Protein AF-E1YMV6-F1 (afdb_monomer_lite)

Organism: NCBI:txid201089

pLDDT: mean 88.66, std 9.2, range [47.66, 98.25]

Sequence (103 aa):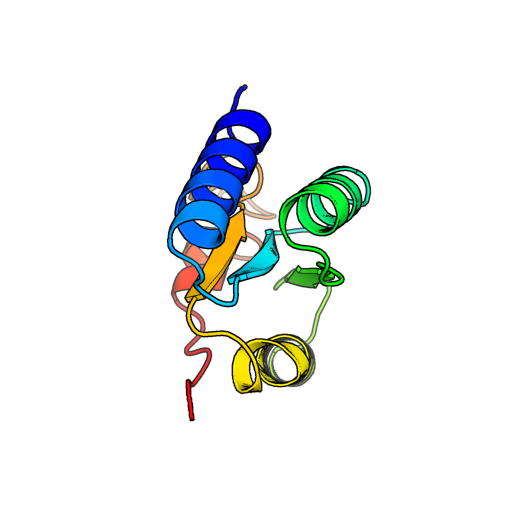
MGKTTRTLGLMAALKKMRLDVCGFKSGPDYIDPSLHKIVTGKPSINLDTWMMPKDYLERSFQSRVSEADISVIEGVMGIHDGRQPDSHQGSTAELSACRLSFK

Structure (mmCIF, N/CA/C/O backbone):
data_AF-E1YMV6-F1
#
_entry.id   AF-E1YMV6-F1
#
loop_
_atom_site.group_PDB
_atom_site.id
_atom_site.type_symbol
_atom_site.label_atom_id
_atom_site.label_alt_id
_atom_site.label_comp_id
_atom_site.label_asym_id
_atom_site.label_entity_id
_atom_site.label_seq_id
_atom_site.pdbx_PDB_ins_code
_atom_site.Cartn_x
_atom_site.Cartn_y
_atom_site.Cartn_z
_atom_site.occupancy
_atom_site.B_iso_or_equiv
_atom_site.auth_seq_id
_atom_site.auth_comp_id
_atom_site.auth_asym_id
_atom_site.auth_atom_id
_atom_site.pdbx_PDB_model_num
ATOM 1 N N . MET A 1 1 ? 6.026 14.299 -7.554 1.00 54.69 1 MET A N 1
ATOM 2 C CA . MET A 1 1 ? 6.176 14.614 -6.116 1.00 54.69 1 MET A CA 1
ATOM 3 C C . MET A 1 1 ? 4.790 14.811 -5.507 1.00 54.69 1 MET A C 1
ATOM 5 O O . MET A 1 1 ? 3.962 15.419 -6.170 1.00 54.69 1 MET A O 1
ATOM 9 N N . GLY A 1 2 ? 4.500 14.245 -4.327 1.00 85.38 2 GLY A N 1
ATOM 10 C CA . GLY A 1 2 ? 3.214 14.429 -3.621 1.00 85.38 2 GLY A CA 1
ATOM 11 C C . GLY A 1 2 ? 2.212 13.263 -3.657 1.00 85.38 2 GLY A C 1
ATOM 12 O O . GLY A 1 2 ? 1.091 13.438 -3.188 1.00 85.38 2 GLY A O 1
ATOM 13 N N . LYS A 1 3 ? 2.588 12.086 -4.185 1.00 91.19 3 LYS A N 1
ATOM 14 C CA . LYS A 1 3 ? 1.734 10.881 -4.138 1.00 91.19 3 LYS A CA 1
ATOM 15 C C . LYS A 1 3 ? 1.501 10.451 -2.694 1.00 91.19 3 LYS A C 1
ATOM 17 O O . LYS A 1 3 ? 0.366 10.533 -2.249 1.00 91.19 3 LYS A O 1
ATOM 22 N N . THR A 1 4 ? 2.579 10.199 -1.952 1.00 92.75 4 THR A N 1
ATOM 23 C CA . THR A 1 4 ? 2.550 9.851 -0.528 1.00 92.75 4 THR A CA 1
ATOM 24 C C . THR A 1 4 ? 1.660 10.785 0.285 1.00 92.75 4 THR A C 1
ATOM 26 O O . THR A 1 4 ? 0.743 10.343 0.963 1.00 92.75 4 THR A O 1
ATOM 29 N N . THR A 1 5 ? 1.832 12.104 0.162 1.00 94.81 5 THR A N 1
ATOM 30 C CA . THR A 1 5 ? 0.995 13.071 0.893 1.00 94.81 5 THR A CA 1
ATOM 31 C C . THR A 1 5 ? -0.492 12.939 0.552 1.00 94.81 5 THR A C 1
ATOM 33 O O . THR A 1 5 ? -1.333 12.987 1.449 1.00 94.81 5 THR A O 1
ATOM 36 N N . ARG A 1 6 ? -0.834 12.747 -0.730 1.00 95.25 6 ARG A N 1
ATOM 37 C CA . ARG A 1 6 ? -2.224 12.544 -1.167 1.00 95.25 6 ARG A CA 1
ATOM 38 C C . ARG A 1 6 ? -2.775 11.198 -0.698 1.00 95.25 6 ARG A C 1
ATOM 40 O O . ARG A 1 6 ? -3.901 11.168 -0.211 1.00 95.25 6 ARG A O 1
ATOM 47 N N . THR A 1 7 ? -1.992 10.123 -0.786 1.00 96.44 7 THR A N 1
ATOM 48 C CA . THR A 1 7 ? -2.353 8.790 -0.287 1.00 96.44 7 THR A CA 1
ATOM 49 C C . THR A 1 7 ? -2.663 8.840 1.203 1.00 96.44 7 THR A C 1
ATOM 51 O O . THR A 1 7 ? -3.739 8.424 1.626 1.00 96.44 7 THR A O 1
ATOM 54 N N . LEU A 1 8 ? -1.754 9.406 2.001 1.00 97.25 8 LEU A N 1
ATOM 55 C CA . LEU A 1 8 ? -1.914 9.523 3.448 1.00 97.25 8 LEU A CA 1
ATOM 56 C C . LEU A 1 8 ? -3.123 10.391 3.806 1.00 97.25 8 LEU A C 1
ATOM 58 O O . LEU A 1 8 ? -3.889 10.026 4.693 1.00 97.25 8 LEU A O 1
ATOM 62 N N . GLY A 1 9 ? -3.334 11.505 3.098 1.00 97.56 9 GLY A N 1
ATOM 63 C CA . GLY A 1 9 ? -4.511 12.356 3.282 1.00 97.56 9 GLY A CA 1
ATOM 64 C C . GLY A 1 9 ? -5.824 11.622 2.997 1.00 97.56 9 GLY A C 1
ATOM 65 O O . GLY A 1 9 ? -6.767 11.726 3.783 1.00 97.56 9 GLY A O 1
ATOM 66 N N . LEU A 1 10 ? -5.868 10.831 1.921 1.00 97.88 10 LEU A N 1
ATOM 67 C CA . LEU A 1 10 ? -7.022 10.001 1.576 1.00 97.88 10 LEU A CA 1
ATOM 68 C C . LEU A 1 10 ? -7.270 8.920 2.635 1.00 97.88 10 LEU A C 1
ATOM 70 O O . LEU A 1 10 ? -8.377 8.828 3.159 1.00 97.88 10 LEU A O 1
ATOM 74 N N . MET A 1 11 ? -6.244 8.148 3.004 1.00 98.06 11 MET A N 1
ATOM 75 C CA . MET A 1 11 ? -6.349 7.126 4.051 1.00 98.06 11 MET A CA 1
ATOM 76 C C . MET A 1 11 ? -6.821 7.732 5.378 1.00 98.06 11 MET A C 1
ATOM 78 O O . MET A 1 11 ? -7.711 7.183 6.022 1.00 98.06 11 MET A O 1
ATOM 82 N N . ALA A 1 12 ? -6.288 8.895 5.765 1.00 98.00 12 ALA A N 1
ATOM 83 C CA . ALA A 1 12 ? -6.699 9.596 6.978 1.00 98.00 12 ALA A CA 1
ATOM 84 C C . ALA A 1 12 ? -8.169 10.041 6.919 1.00 98.00 12 ALA A C 1
ATOM 86 O O . ALA A 1 12 ? -8.886 9.924 7.914 1.00 98.00 12 ALA A O 1
ATOM 87 N N . ALA A 1 13 ? -8.638 10.532 5.768 1.00 98.25 13 ALA A N 1
ATOM 88 C CA . ALA A 1 13 ? -10.038 10.904 5.576 1.00 98.25 13 ALA A CA 1
ATOM 89 C C . ALA A 1 13 ? -10.972 9.688 5.691 1.00 98.25 13 ALA A C 1
ATOM 91 O O . ALA A 1 13 ? -11.974 9.757 6.399 1.00 98.25 13 ALA A O 1
ATOM 92 N N . LEU A 1 14 ? -10.608 8.556 5.083 1.00 98.06 14 LEU A N 1
ATOM 93 C CA . LEU A 1 14 ? -11.371 7.308 5.176 1.00 98.06 14 LEU A CA 1
ATOM 94 C C . LEU A 1 14 ? -11.402 6.759 6.614 1.00 98.06 14 LEU A C 1
ATOM 96 O O . LEU A 1 14 ? -12.463 6.390 7.115 1.00 98.06 14 LEU A O 1
ATOM 100 N N . LYS A 1 15 ? -10.275 6.811 7.337 1.00 97.25 15 LYS A N 1
ATOM 101 C CA . LYS A 1 15 ? -10.228 6.461 8.769 1.00 97.25 15 LYS A CA 1
ATOM 102 C C . LYS A 1 15 ? -11.118 7.374 9.617 1.00 97.25 15 LYS A C 1
ATOM 104 O O . LYS A 1 15 ? -11.773 6.891 10.537 1.00 97.25 15 LYS A O 1
ATOM 109 N N . LYS A 1 16 ? -11.198 8.677 9.308 1.00 97.62 16 LYS A N 1
ATOM 110 C CA . LYS A 1 16 ? -12.129 9.609 9.979 1.00 97.62 16 LYS A CA 1
ATOM 111 C C . LYS A 1 16 ? -13.598 9.251 9.739 1.00 97.62 16 LYS A C 1
ATOM 113 O O . LYS A 1 16 ? -14.421 9.506 10.613 1.00 97.62 16 LYS A O 1
ATOM 118 N N . MET A 1 17 ? -13.913 8.617 8.610 1.00 97.88 17 MET A N 1
ATOM 119 C CA . MET A 1 17 ? -15.239 8.056 8.320 1.00 97.88 17 MET A CA 1
ATOM 120 C C . MET A 1 17 ? -15.498 6.715 9.028 1.00 97.88 17 MET A C 1
ATOM 122 O O . MET A 1 17 ? -16.540 6.111 8.808 1.00 97.88 17 MET A O 1
ATOM 126 N N . ARG A 1 18 ? -14.585 6.270 9.907 1.00 96.81 18 ARG A N 1
ATOM 127 C CA . ARG A 1 18 ? -14.645 5.000 10.651 1.00 96.81 18 ARG A CA 1
ATOM 128 C C . ARG A 1 18 ? -14.608 3.749 9.770 1.00 96.81 18 ARG A C 1
ATOM 130 O O . ARG A 1 18 ? -15.028 2.692 10.223 1.00 96.81 18 ARG A O 1
ATOM 137 N N . LEU A 1 19 ? -14.071 3.868 8.560 1.00 97.19 19 LEU A N 1
ATOM 138 C CA . LEU A 1 19 ? -13.809 2.721 7.699 1.00 97.19 19 LEU A CA 1
ATOM 139 C C . LEU A 1 19 ? -12.506 2.041 8.114 1.00 97.19 19 LEU A C 1
ATOM 141 O O . LEU A 1 19 ? -11.540 2.696 8.533 1.00 97.19 19 LEU A O 1
ATOM 145 N N . ASP A 1 20 ? -12.470 0.726 7.969 1.00 95.25 20 ASP A N 1
ATOM 146 C CA . ASP A 1 20 ? -11.254 -0.047 8.075 1.00 95.25 20 ASP A CA 1
ATOM 147 C C . ASP A 1 20 ? -10.461 0.039 6.763 1.00 95.25 20 ASP A C 1
ATOM 149 O O . ASP A 1 20 ? -10.926 -0.352 5.694 1.00 95.25 20 ASP A O 1
ATOM 153 N N . VAL A 1 21 ? -9.261 0.614 6.838 1.00 96.06 21 VAL A N 1
ATOM 154 C CA . VAL A 1 21 ? -8.454 0.965 5.668 1.00 96.06 21 VAL A CA 1
ATOM 155 C C . VAL A 1 21 ? -7.153 0.183 5.707 1.00 96.06 21 VAL A C 1
ATOM 157 O O . VAL A 1 21 ? -6.383 0.304 6.662 1.00 96.06 21 VAL A O 1
ATOM 160 N N . CYS A 1 22 ? -6.872 -0.563 4.642 1.00 94.81 22 CYS A N 1
ATOM 161 C CA . CYS A 1 22 ? -5.581 -1.204 4.430 1.00 94.81 22 CYS A CA 1
ATOM 162 C C . CYS A 1 22 ? -4.787 -0.478 3.339 1.00 94.81 22 CYS A C 1
ATOM 164 O O . CYS A 1 22 ? -5.316 -0.153 2.276 1.00 94.81 22 CYS A O 1
ATOM 166 N N . GLY A 1 23 ? -3.510 -0.212 3.613 1.00 94.81 23 GLY A N 1
ATOM 167 C CA . GLY A 1 23 ? -2.595 0.399 2.657 1.00 94.81 23 GLY A CA 1
ATOM 168 C C . GLY A 1 23 ? -1.671 -0.614 1.998 1.00 94.81 23 GLY A C 1
ATOM 169 O O . GLY A 1 23 ? -1.221 -1.568 2.631 1.00 94.81 23 GLY A O 1
ATOM 170 N N . PHE A 1 24 ? -1.343 -0.351 0.739 1.00 95.19 24 PHE A N 1
ATOM 171 C CA . PHE A 1 24 ? -0.324 -1.061 -0.020 1.00 95.19 24 PHE A CA 1
ATOM 172 C C . PHE A 1 24 ? 0.521 -0.064 -0.796 1.00 95.19 24 PHE A C 1
ATOM 174 O O . PHE A 1 24 ? 0.063 1.030 -1.135 1.00 95.19 24 PHE A O 1
ATOM 181 N N . LYS A 1 25 ? 1.746 -0.460 -1.116 1.00 94.94 25 LYS A N 1
ATOM 182 C CA . LYS A 1 25 ? 2.636 0.310 -1.976 1.00 94.94 25 LYS A CA 1
ATOM 183 C C . LYS A 1 25 ? 3.014 -0.529 -3.189 1.00 94.94 25 LYS A C 1
ATOM 185 O O . LYS A 1 25 ? 3.393 -1.682 -3.048 1.00 94.94 25 LYS A O 1
ATOM 190 N N . SER A 1 26 ? 2.878 0.030 -4.380 1.00 92.81 26 SER A N 1
ATOM 191 C CA . SER A 1 26 ? 3.397 -0.580 -5.597 1.00 92.81 26 SER A CA 1
ATOM 192 C C . SER A 1 26 ? 4.921 -0.501 -5.584 1.00 92.81 26 SER A C 1
ATOM 194 O O . SER A 1 26 ? 5.473 0.552 -5.263 1.00 92.81 26 SER A O 1
ATOM 196 N N . GLY A 1 27 ? 5.590 -1.577 -5.985 1.00 88.56 27 GLY A N 1
ATOM 197 C CA . GLY A 1 27 ? 7.050 -1.622 -6.081 1.00 88.56 27 GLY A CA 1
ATOM 198 C C . GLY A 1 27 ? 7.772 -1.731 -4.728 1.00 88.56 27 GLY A C 1
ATOM 199 O O . GLY A 1 27 ? 7.130 -1.823 -3.677 1.00 88.56 27 GLY A O 1
ATOM 200 N N . PRO A 1 28 ? 9.113 -1.723 -4.722 1.00 83.50 28 PRO A N 1
ATOM 201 C CA . PRO A 1 28 ? 9.900 -1.994 -3.531 1.00 83.50 28 PRO A CA 1
ATOM 202 C C . PRO A 1 28 ? 10.237 -0.691 -2.789 1.00 83.50 28 PRO A C 1
ATOM 204 O O . PRO A 1 28 ? 11.230 -0.033 -3.091 1.00 83.50 28 PRO A O 1
ATOM 207 N N . ASP A 1 29 ? 9.421 -0.323 -1.799 1.00 85.50 29 ASP A N 1
ATOM 208 C CA . ASP A 1 29 ? 9.643 0.833 -0.913 1.00 85.50 29 ASP A CA 1
ATOM 209 C C . ASP A 1 29 ? 9.468 0.433 0.566 1.00 85.50 29 ASP A C 1
ATOM 211 O O . ASP A 1 29 ? 8.707 -0.474 0.890 1.00 85.50 29 ASP A O 1
ATOM 215 N N . TYR A 1 30 ? 10.163 1.090 1.492 1.00 78.94 30 TYR A N 1
ATOM 216 C CA . TYR A 1 30 ? 10.050 0.813 2.933 1.00 78.94 30 TYR A CA 1
ATOM 217 C C . TYR A 1 30 ? 9.547 2.013 3.749 1.00 78.94 30 TYR A C 1
ATOM 219 O O . TYR A 1 30 ? 9.058 1.847 4.872 1.00 78.94 30 TYR A O 1
ATOM 227 N N . ILE A 1 31 ? 9.629 3.220 3.189 1.00 89.31 31 ILE A N 1
ATOM 228 C CA . ILE A 1 31 ? 9.207 4.462 3.834 1.00 89.31 31 ILE A CA 1
ATOM 229 C C . ILE A 1 31 ? 7.688 4.585 3.735 1.00 89.31 31 ILE A C 1
ATOM 231 O O . ILE A 1 31 ? 7.022 4.742 4.761 1.00 89.31 31 ILE A O 1
ATOM 235 N N . ASP A 1 32 ? 7.130 4.437 2.532 1.00 92.19 32 ASP A N 1
ATOM 236 C CA . ASP A 1 32 ? 5.690 4.602 2.310 1.00 92.19 32 ASP A CA 1
ATOM 237 C C . ASP A 1 32 ? 4.854 3.608 3.143 1.00 92.19 32 ASP A C 1
ATOM 239 O O . ASP A 1 32 ? 3.947 4.054 3.856 1.00 92.19 32 ASP A O 1
ATOM 243 N N . PRO A 1 33 ? 5.174 2.293 3.197 1.00 93.44 33 PRO A N 1
ATOM 244 C CA . PRO A 1 33 ? 4.440 1.364 4.056 1.00 93.44 33 PRO A CA 1
ATOM 245 C C . PRO A 1 33 ? 4.469 1.729 5.546 1.00 93.44 33 PRO A C 1
ATOM 247 O O . PRO A 1 33 ? 3.486 1.519 6.266 1.00 93.44 33 PRO A O 1
ATOM 250 N N . SER A 1 34 ? 5.576 2.305 6.019 1.00 94.62 34 SER A N 1
ATOM 251 C CA . SER A 1 34 ? 5.701 2.761 7.405 1.00 94.62 34 SER A CA 1
ATOM 252 C C . SER A 1 34 ? 4.768 3.943 7.683 1.00 94.62 34 SER A C 1
ATOM 254 O O . SER A 1 34 ? 4.088 3.967 8.711 1.00 94.62 34 SER A O 1
ATOM 256 N N . LEU A 1 35 ? 4.656 4.884 6.742 1.00 96.31 35 LEU A N 1
ATOM 257 C CA . LEU A 1 35 ? 3.738 6.022 6.842 1.00 96.31 35 LEU A CA 1
ATOM 258 C C . LEU A 1 35 ? 2.268 5.592 6.737 1.00 96.31 35 LEU A C 1
ATOM 260 O O . LEU A 1 35 ? 1.436 6.053 7.522 1.00 96.31 35 LEU A O 1
ATOM 264 N N . HIS A 1 36 ? 1.944 4.657 5.839 1.00 96.81 36 HIS A N 1
ATOM 265 C CA . HIS A 1 36 ? 0.605 4.065 5.760 1.00 96.81 36 HIS A CA 1
ATOM 266 C C . HIS A 1 36 ? 0.197 3.448 7.099 1.00 96.81 36 HIS A C 1
ATOM 268 O O . HIS A 1 36 ? -0.927 3.660 7.557 1.00 96.81 36 HIS A O 1
ATOM 274 N N . LYS A 1 37 ? 1.111 2.719 7.757 1.00 95.56 37 LYS A N 1
ATOM 275 C CA . LYS A 1 37 ? 0.856 2.113 9.070 1.00 95.56 37 LYS A CA 1
ATOM 276 C C . LYS A 1 37 ? 0.574 3.159 10.141 1.00 95.56 37 LYS A C 1
ATOM 278 O O . LYS A 1 37 ? -0.337 2.959 10.939 1.00 95.56 37 LYS A O 1
ATOM 283 N N . ILE A 1 38 ? 1.308 4.271 10.143 1.00 96.38 38 ILE A N 1
ATOM 284 C CA . ILE A 1 38 ? 1.076 5.377 11.083 1.00 96.38 38 ILE A CA 1
ATOM 285 C C . ILE A 1 38 ? -0.344 5.945 10.922 1.00 96.38 38 ILE A C 1
ATOM 287 O O . ILE A 1 38 ? -1.004 6.217 11.920 1.00 96.38 38 ILE A O 1
ATOM 291 N N . VAL A 1 39 ? -0.837 6.087 9.687 1.00 96.75 39 VAL A N 1
ATOM 292 C CA . VAL A 1 39 ? -2.171 6.657 9.417 1.00 96.75 39 VAL A CA 1
ATOM 293 C C . VAL A 1 39 ? -3.306 5.653 9.631 1.00 96.75 39 VAL A C 1
ATOM 295 O O . VAL A 1 39 ? -4.352 5.999 10.176 1.00 96.75 39 VAL A O 1
ATOM 298 N N . THR A 1 40 ? -3.131 4.411 9.183 1.00 95.38 40 THR A N 1
ATOM 299 C CA . THR A 1 40 ? -4.204 3.401 9.170 1.00 95.38 40 THR A CA 1
ATOM 300 C C . THR A 1 40 ? -4.273 2.573 10.452 1.00 95.38 40 THR A C 1
ATOM 302 O O . THR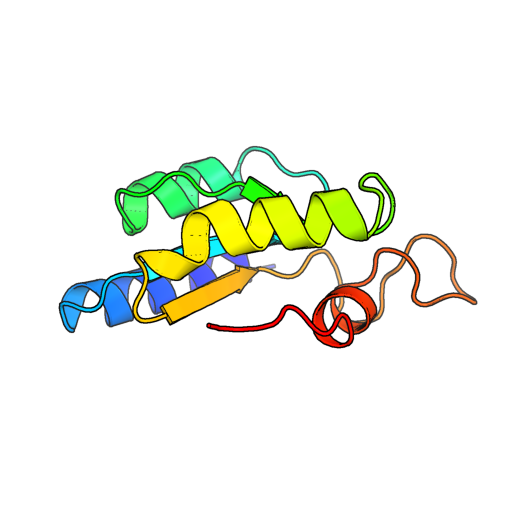 A 1 40 ? -5.335 2.031 10.774 1.00 95.38 40 THR A O 1
ATOM 305 N N . GLY A 1 41 ? -3.157 2.473 11.183 1.00 93.88 41 GLY A N 1
ATOM 306 C CA . GLY A 1 41 ? -2.959 1.550 12.302 1.00 93.88 41 GLY A CA 1
ATOM 307 C C . GLY A 1 41 ? -2.677 0.104 11.875 1.00 93.88 41 GLY A C 1
ATOM 308 O O . GLY A 1 41 ? -2.396 -0.733 12.730 1.00 93.88 41 GLY A O 1
ATOM 309 N N . LYS A 1 42 ? -2.715 -0.205 10.570 1.00 92.25 42 LYS A N 1
ATOM 310 C CA . LYS A 1 42 ? -2.510 -1.554 10.025 1.00 92.25 42 LYS A CA 1
ATOM 311 C C . LYS A 1 42 ? -1.185 -1.647 9.270 1.00 92.25 42 LYS A C 1
ATOM 313 O O . LYS A 1 42 ? -0.765 -0.671 8.652 1.00 92.25 42 LYS A O 1
ATOM 318 N N . PRO A 1 43 ? -0.490 -2.797 9.284 1.00 92.06 43 PRO A N 1
ATOM 319 C CA . PRO A 1 43 ? 0.727 -2.925 8.499 1.00 92.06 43 PRO A CA 1
ATOM 320 C C . PRO A 1 43 ? 0.404 -2.838 7.000 1.00 92.06 43 PRO A C 1
ATOM 322 O O . PRO A 1 43 ? -0.459 -3.565 6.505 1.00 92.06 43 PRO A O 1
ATOM 325 N N . SER A 1 44 ? 1.126 -1.970 6.295 1.00 93.62 44 SER A N 1
ATOM 326 C CA . SER A 1 44 ? 1.151 -1.902 4.834 1.00 93.62 44 SER A CA 1
ATOM 327 C C . SER A 1 44 ? 2.310 -2.740 4.309 1.00 93.62 44 SER A C 1
ATOM 329 O O . SER A 1 44 ? 3.345 -2.846 4.967 1.00 93.62 44 SER A O 1
ATOM 331 N N . ILE A 1 45 ? 2.152 -3.317 3.120 1.00 92.44 45 ILE A N 1
ATOM 332 C CA . ILE A 1 45 ? 3.214 -4.062 2.430 1.00 92.44 45 ILE A CA 1
ATOM 333 C C . ILE A 1 45 ? 3.345 -3.613 0.982 1.00 92.44 45 ILE A C 1
ATOM 335 O O . ILE A 1 45 ? 2.467 -2.933 0.444 1.00 92.44 45 ILE A O 1
ATOM 339 N N . ASN A 1 46 ? 4.438 -4.042 0.365 1.00 94.00 46 ASN A N 1
ATOM 340 C CA . ASN A 1 46 ? 4.661 -3.851 -1.052 1.00 94.00 46 ASN A CA 1
ATOM 341 C C . ASN A 1 46 ? 3.897 -4.888 -1.875 1.00 94.00 46 ASN A C 1
ATOM 343 O O . ASN A 1 46 ? 3.798 -6.052 -1.486 1.00 94.00 46 ASN A O 1
ATOM 347 N N . LEU A 1 47 ? 3.399 -4.452 -3.024 1.00 92.94 47 LEU A N 1
ATOM 348 C CA . LEU A 1 47 ? 2.907 -5.280 -4.111 1.00 92.94 47 LEU A CA 1
ATOM 349 C C . LEU A 1 47 ? 3.777 -4.964 -5.321 1.00 92.94 47 LEU A C 1
ATOM 351 O O . LEU A 1 47 ? 3.731 -3.865 -5.870 1.00 92.94 47 LEU A O 1
ATOM 355 N N . ASP A 1 48 ? 4.607 -5.919 -5.705 1.00 89.94 48 ASP A N 1
ATOM 356 C CA . ASP A 1 48 ? 5.593 -5.725 -6.756 1.00 89.94 48 ASP A CA 1
ATOM 357 C C . ASP A 1 48 ? 5.470 -6.876 -7.750 1.00 89.94 48 ASP A C 1
ATOM 359 O O . ASP A 1 48 ? 5.852 -8.004 -7.448 1.00 89.94 48 ASP A O 1
ATOM 363 N N . THR A 1 49 ? 4.903 -6.607 -8.924 1.00 86.88 49 THR A N 1
ATOM 364 C CA . THR A 1 49 ? 4.702 -7.620 -9.973 1.00 86.88 49 THR A CA 1
ATOM 365 C C . THR A 1 49 ? 6.013 -8.090 -10.604 1.00 86.88 49 THR A C 1
ATOM 367 O O . THR A 1 49 ? 6.033 -9.114 -11.286 1.00 86.88 49 THR A O 1
ATOM 370 N N . TRP A 1 50 ? 7.118 -7.377 -10.373 1.00 84.12 50 TRP A N 1
ATOM 371 C CA . TRP A 1 50 ? 8.439 -7.777 -10.826 1.00 84.12 50 TRP A CA 1
ATOM 372 C C . TRP A 1 50 ? 9.123 -8.721 -9.824 1.00 84.12 50 TRP A C 1
ATOM 374 O O . TRP A 1 50 ? 9.672 -9.749 -10.223 1.00 84.12 50 TRP A O 1
ATOM 384 N N . MET A 1 51 ? 9.090 -8.396 -8.532 1.00 86.25 51 MET A N 1
ATOM 385 C CA . MET A 1 51 ? 9.760 -9.175 -7.486 1.00 86.25 51 MET A CA 1
ATOM 386 C C . MET A 1 51 ? 8.901 -10.315 -6.929 1.00 86.25 51 MET A C 1
ATOM 388 O O . MET A 1 51 ? 9.439 -11.248 -6.332 1.00 86.25 51 MET A O 1
ATOM 392 N N . MET A 1 52 ? 7.577 -10.254 -7.090 1.00 89.12 52 MET A N 1
ATOM 393 C CA . MET A 1 52 ? 6.649 -11.242 -6.545 1.00 89.12 52 MET A CA 1
ATOM 394 C C . MET A 1 52 ? 6.030 -12.097 -7.654 1.00 89.12 52 MET A C 1
ATOM 396 O O . MET A 1 52 ? 5.404 -11.560 -8.568 1.00 89.12 52 MET A O 1
ATOM 400 N N . PRO A 1 53 ? 6.097 -13.438 -7.547 1.00 91.19 53 PRO A N 1
ATOM 401 C CA . PRO A 1 53 ? 5.265 -14.312 -8.363 1.00 91.19 53 PRO A CA 1
ATOM 402 C C . PRO A 1 53 ? 3.782 -13.986 -8.164 1.00 91.19 53 PRO A C 1
ATOM 404 O O . PRO A 1 53 ? 3.359 -13.698 -7.041 1.00 91.19 53 PRO A O 1
ATOM 407 N N . LYS A 1 54 ? 2.983 -14.096 -9.230 1.00 88.94 54 LYS A N 1
ATOM 408 C CA . LYS A 1 54 ? 1.555 -13.736 -9.231 1.00 88.94 54 LYS A CA 1
ATOM 409 C C . LYS A 1 54 ? 0.779 -14.334 -8.052 1.00 88.94 54 LYS A C 1
ATOM 411 O O . LYS A 1 54 ? 0.133 -13.596 -7.316 1.00 88.94 54 LYS A O 1
ATOM 416 N N . ASP A 1 55 ? 0.922 -15.634 -7.801 1.00 90.31 55 ASP A N 1
ATOM 417 C CA . ASP A 1 55 ? 0.224 -16.297 -6.693 1.00 90.31 55 ASP A CA 1
ATOM 418 C C . ASP A 1 55 ? 0.629 -15.740 -5.321 1.00 90.31 55 ASP A C 1
ATOM 420 O O . ASP A 1 55 ? -0.174 -15.690 -4.390 1.00 90.31 55 ASP A O 1
ATOM 424 N N . TYR A 1 56 ? 1.895 -15.339 -5.163 1.00 91.81 56 TYR A N 1
ATOM 425 C CA . TYR A 1 56 ? 2.371 -14.735 -3.923 1.00 91.81 56 TYR A CA 1
ATOM 426 C C . TYR A 1 56 ? 1.832 -13.314 -3.756 1.00 91.81 56 TYR A C 1
ATOM 428 O O . TYR A 1 56 ? 1.433 -12.949 -2.651 1.00 91.81 56 TYR A O 1
ATOM 436 N N . LEU A 1 57 ? 1.773 -12.539 -4.839 1.00 92.25 57 LEU A N 1
ATOM 437 C CA . LEU A 1 57 ? 1.183 -11.204 -4.858 1.00 92.25 57 LEU A CA 1
ATOM 438 C C . LEU A 1 57 ? -0.308 -11.258 -4.496 1.00 92.25 57 LEU A C 1
ATOM 440 O O . LEU A 1 57 ? -0.751 -10.533 -3.604 1.00 92.25 57 LEU A O 1
ATOM 444 N N . GLU A 1 58 ? -1.063 -12.177 -5.103 1.00 90.56 58 GLU A N 1
ATOM 445 C CA . GLU A 1 58 ? -2.482 -12.389 -4.805 1.00 90.56 58 GLU A CA 1
ATOM 446 C C . GLU A 1 58 ? -2.699 -12.809 -3.349 1.00 90.56 58 GLU A C 1
ATOM 448 O O . GLU A 1 58 ? -3.510 -12.198 -2.653 1.00 90.56 58 GLU A O 1
ATOM 453 N N . ARG A 1 59 ? -1.941 -13.792 -2.842 1.00 90.38 59 ARG A N 1
ATOM 454 C CA . ARG A 1 59 ? -2.014 -14.198 -1.426 1.00 90.38 59 ARG A CA 1
ATOM 455 C C . ARG A 1 59 ? -1.652 -13.059 -0.475 1.00 90.38 59 ARG A C 1
ATOM 457 O O . ARG A 1 59 ? -2.324 -12.879 0.539 1.00 90.38 59 ARG A O 1
ATOM 464 N N . SER A 1 60 ? -0.616 -12.288 -0.802 1.00 90.50 60 SER A N 1
ATOM 465 C CA . SER A 1 60 ? -0.170 -11.146 0.004 1.00 90.50 60 SER A CA 1
ATOM 466 C C . SER A 1 60 ? -1.260 -10.085 0.098 1.00 90.50 60 SER A C 1
ATOM 468 O O . SER A 1 60 ? -1.542 -9.592 1.190 1.00 90.50 60 SER A O 1
ATOM 470 N N . PHE A 1 61 ? -1.932 -9.800 -1.016 1.00 91.75 61 PHE A N 1
ATOM 471 C CA . PHE A 1 61 ? -3.095 -8.925 -1.042 1.00 91.75 61 PHE A CA 1
ATOM 472 C C . PHE A 1 61 ? -4.264 -9.502 -0.224 1.00 91.75 61 PHE A C 1
ATOM 474 O O . PHE A 1 61 ? -4.726 -8.858 0.720 1.00 91.75 61 PHE A O 1
ATOM 481 N N . GLN A 1 62 ? -4.673 -10.750 -0.494 1.00 90.81 62 GLN A N 1
ATOM 482 C CA . GLN A 1 62 ? -5.779 -11.423 0.211 1.00 90.81 62 GLN A CA 1
ATOM 483 C C . GLN A 1 62 ? -5.616 -11.430 1.727 1.00 90.81 62 GLN A C 1
ATOM 485 O O . GLN A 1 62 ? -6.582 -11.212 2.458 1.00 90.81 62 GLN A O 1
ATOM 490 N N . SER A 1 63 ? -4.387 -11.654 2.199 1.00 88.38 63 SER A N 1
ATOM 491 C CA . SER A 1 63 ? -4.081 -11.763 3.626 1.00 88.38 63 SER A CA 1
ATOM 492 C C . SER A 1 63 ? -4.413 -10.504 4.433 1.00 88.38 63 SER A C 1
ATOM 494 O O . SER A 1 63 ? -4.426 -10.560 5.658 1.00 88.38 63 SER A O 1
ATOM 496 N N . ARG A 1 64 ? -4.676 -9.372 3.765 1.00 85.94 64 ARG A N 1
ATOM 497 C CA . ARG A 1 64 ? -4.926 -8.080 4.412 1.00 85.94 64 ARG A CA 1
ATOM 498 C C . ARG A 1 64 ? -6.275 -7.464 4.072 1.00 85.94 64 ARG A C 1
ATOM 500 O O . ARG A 1 64 ? -6.807 -6.722 4.890 1.00 85.94 64 ARG A O 1
ATOM 507 N N . VAL A 1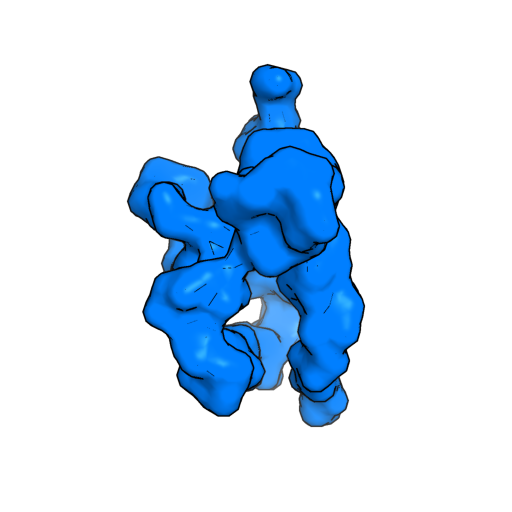 65 ? -6.828 -7.759 2.896 1.00 89.44 65 VAL A N 1
ATOM 508 C CA . VAL A 1 65 ? -8.097 -7.148 2.466 1.00 89.44 65 VAL A CA 1
ATOM 509 C C . VAL A 1 65 ? -9.322 -7.747 3.147 1.00 89.44 65 VAL A C 1
ATOM 511 O O . VAL A 1 65 ? -10.327 -7.062 3.255 1.00 89.44 65 VAL A O 1
ATOM 514 N N . SER A 1 66 ? -9.242 -8.984 3.651 1.00 82.00 66 SER A N 1
ATOM 515 C CA . SER A 1 66 ? -10.389 -9.656 4.291 1.00 82.00 66 SER A CA 1
ATOM 516 C C . SER A 1 66 ? -10.939 -8.945 5.536 1.00 82.00 66 SER A C 1
ATOM 518 O O . SER A 1 66 ? -12.087 -9.163 5.904 1.00 82.00 66 SER A O 1
ATOM 520 N N . GLU A 1 67 ? -10.139 -8.079 6.158 1.00 80.56 67 GLU A N 1
ATOM 521 C CA . GLU A 1 67 ? -10.514 -7.299 7.341 1.00 80.56 67 GLU A CA 1
ATOM 522 C C . GLU A 1 67 ? -10.641 -5.797 7.036 1.00 80.56 67 GLU A C 1
ATOM 524 O O . GLU A 1 67 ? -10.623 -4.990 7.960 1.00 80.56 67 GLU A O 1
ATOM 529 N N . ALA A 1 68 ? -10.650 -5.381 5.768 1.00 90.56 68 ALA A N 1
ATOM 530 C CA . ALA A 1 68 ? -10.670 -3.971 5.388 1.00 90.56 68 ALA A CA 1
ATOM 531 C C . ALA A 1 68 ? -11.928 -3.639 4.581 1.00 90.56 68 ALA A C 1
ATOM 533 O O . ALA A 1 68 ? -12.243 -4.325 3.613 1.00 90.56 68 ALA A O 1
ATOM 534 N N . ASP A 1 69 ? -12.586 -2.533 4.922 1.00 94.31 69 ASP A N 1
ATOM 535 C CA . ASP A 1 69 ? -13.663 -1.968 4.107 1.00 94.31 69 ASP A CA 1
ATOM 536 C C . ASP A 1 69 ? -13.104 -1.390 2.800 1.00 94.31 69 ASP A C 1
ATOM 538 O O . ASP A 1 69 ? -13.742 -1.452 1.749 1.00 94.31 69 ASP A O 1
ATOM 542 N N . ILE A 1 70 ? -11.901 -0.799 2.860 1.00 94.44 70 ILE A N 1
ATOM 543 C CA . ILE A 1 70 ? -11.234 -0.181 1.711 1.00 94.44 70 ILE A CA 1
ATOM 544 C C . ILE A 1 70 ? -9.746 -0.527 1.686 1.00 94.44 70 ILE A C 1
ATOM 546 O O . ILE A 1 70 ? -9.029 -0.413 2.680 1.00 94.44 70 ILE A O 1
ATOM 550 N N . SER A 1 71 ? -9.259 -0.864 0.494 1.00 94.06 71 SER A N 1
ATOM 551 C CA . SER A 1 71 ? -7.832 -1.007 0.202 1.00 94.06 71 SER A CA 1
ATOM 552 C C . SER A 1 71 ? -7.342 0.139 -0.676 1.00 94.06 71 SER A C 1
ATOM 554 O O . SER A 1 71 ? -7.929 0.420 -1.719 1.00 94.06 71 SER A O 1
ATOM 556 N N . VAL A 1 72 ? -6.253 0.792 -0.275 1.00 95.12 72 VAL A N 1
ATOM 557 C CA . VAL A 1 72 ? -5.620 1.875 -1.038 1.00 95.12 72 VAL A CA 1
ATOM 558 C C . VAL A 1 72 ? -4.220 1.435 -1.448 1.00 95.12 72 VAL A C 1
ATOM 560 O O . VAL A 1 72 ? -3.377 1.162 -0.595 1.00 95.12 72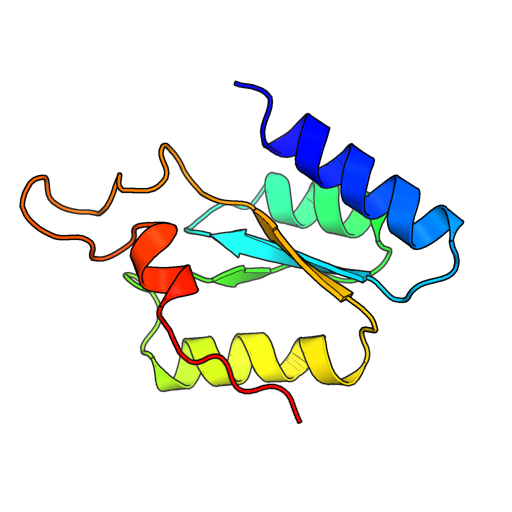 VAL A O 1
ATOM 563 N N . ILE A 1 73 ? -3.971 1.386 -2.757 1.00 94.69 73 ILE A N 1
ATOM 564 C CA . ILE A 1 73 ? -2.666 1.047 -3.329 1.00 94.69 73 ILE A CA 1
ATOM 565 C C . ILE A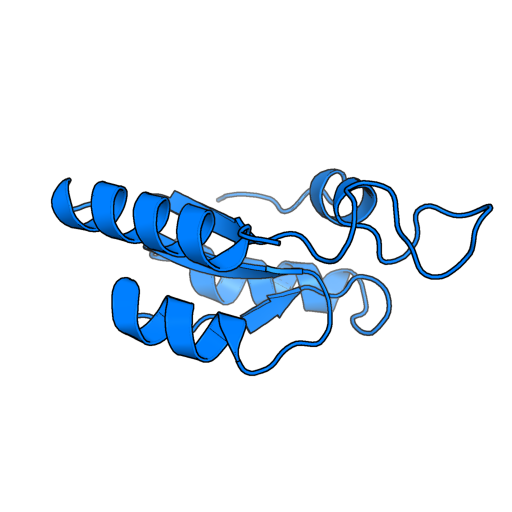 1 73 ? -2.007 2.334 -3.824 1.00 94.69 73 ILE A C 1
ATOM 567 O O . ILE A 1 73 ? -2.494 2.978 -4.753 1.00 94.69 73 ILE A O 1
ATOM 571 N N . GLU A 1 74 ? -0.887 2.711 -3.217 1.00 94.69 74 GLU A N 1
ATOM 572 C CA . GLU A 1 74 ? -0.069 3.807 -3.715 1.00 94.69 74 GLU A CA 1
ATOM 573 C C . GLU A 1 74 ? 0.794 3.349 -4.894 1.00 94.69 74 GLU A C 1
ATOM 575 O O . GLU A 1 74 ? 1.606 2.440 -4.757 1.00 94.69 74 GLU A O 1
ATOM 580 N N . GLY A 1 75 ? 0.681 4.021 -6.039 1.00 91.44 75 GLY A N 1
ATOM 581 C CA . GLY A 1 75 ? 1.536 3.759 -7.198 1.00 91.44 75 GLY A CA 1
ATOM 582 C C . GLY A 1 75 ? 3.008 4.155 -7.005 1.00 91.44 75 GLY A C 1
ATOM 583 O O . GLY A 1 75 ? 3.363 5.014 -6.188 1.00 91.44 75 GLY A O 1
ATOM 584 N N . VAL A 1 76 ? 3.876 3.571 -7.827 1.00 87.75 76 VAL A N 1
ATOM 585 C CA . VAL A 1 76 ? 5.304 3.916 -7.947 1.00 87.75 76 VAL A CA 1
ATOM 586 C C . VAL A 1 76 ? 5.543 4.682 -9.246 1.00 87.75 76 VAL A C 1
ATOM 588 O O . VAL A 1 76 ? 4.857 4.431 -10.229 1.00 87.75 76 VAL A O 1
ATOM 591 N N . MET A 1 77 ? 6.471 5.651 -9.232 1.00 86.25 77 MET A N 1
ATOM 592 C CA . MET A 1 77 ? 6.811 6.488 -10.401 1.00 86.25 77 MET A CA 1
ATOM 593 C C . MET A 1 77 ? 5.562 7.053 -11.125 1.00 86.25 77 MET A C 1
ATOM 595 O O . MET A 1 77 ? 4.674 7.587 -10.442 1.00 86.25 77 MET A O 1
ATOM 599 N N . GLY A 1 78 ? 5.529 7.059 -12.458 1.00 84.94 78 GLY A N 1
ATOM 600 C CA . GLY A 1 78 ? 4.350 7.279 -13.294 1.00 84.94 78 GLY A CA 1
ATOM 601 C C . GLY A 1 78 ? 3.532 5.999 -13.498 1.00 84.94 78 GLY A C 1
ATOM 602 O O . GLY A 1 78 ? 3.985 4.890 -13.238 1.00 84.94 78 GLY A O 1
ATOM 603 N N . ILE A 1 79 ? 2.289 6.146 -13.964 1.00 85.88 79 ILE A N 1
ATOM 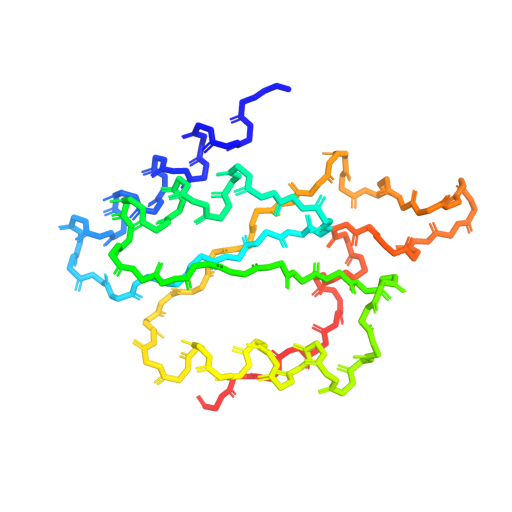604 C CA . ILE A 1 79 ? 1.329 5.030 -14.034 1.00 85.88 79 ILE A CA 1
ATOM 605 C C . ILE A 1 79 ? 1.792 3.878 -14.947 1.00 85.88 79 ILE A C 1
ATOM 607 O O . ILE A 1 79 ? 1.559 2.717 -14.615 1.00 85.88 79 ILE A O 1
ATOM 611 N N . HIS A 1 80 ? 2.479 4.195 -16.048 1.00 86.25 80 HIS A N 1
ATOM 612 C CA . HIS A 1 80 ? 3.010 3.230 -17.019 1.00 86.25 80 HIS A CA 1
ATOM 613 C C . HIS A 1 80 ? 4.509 2.969 -16.862 1.00 86.25 80 HIS A C 1
ATOM 615 O O . HIS A 1 80 ? 5.059 2.188 -17.636 1.00 86.25 80 HIS A O 1
ATOM 621 N N . ASP A 1 81 ? 5.162 3.592 -15.880 1.00 83.12 81 ASP A N 1
ATOM 622 C CA . ASP A 1 81 ? 6.602 3.454 -15.682 1.00 83.12 81 ASP A CA 1
ATOM 623 C C . ASP A 1 81 ? 6.881 2.067 -15.092 1.00 83.12 81 ASP A C 1
ATOM 625 O O . ASP A 1 81 ? 6.771 1.844 -13.885 1.00 83.12 81 ASP A O 1
ATOM 629 N N . GLY A 1 82 ? 7.154 1.116 -15.983 1.00 81.06 82 GLY A N 1
ATOM 630 C CA . GLY A 1 82 ? 7.538 -0.251 -15.661 1.00 81.06 82 GLY A CA 1
ATOM 631 C C . GLY A 1 82 ? 9.051 -0.447 -15.677 1.00 81.06 82 GLY A C 1
ATOM 632 O O . GLY A 1 82 ? 9.843 0.493 -15.753 1.00 81.06 82 GLY A O 1
ATOM 633 N N . ARG A 1 83 ? 9.467 -1.710 -15.626 1.00 81.44 83 ARG A N 1
ATOM 634 C CA . ARG A 1 83 ? 10.871 -2.123 -15.643 1.00 81.44 83 ARG A CA 1
ATOM 635 C C . ARG A 1 83 ? 11.572 -1.788 -16.962 1.00 81.44 83 ARG A C 1
ATOM 637 O O . ARG A 1 83 ? 12.772 -1.516 -16.951 1.00 81.44 83 ARG A O 1
ATOM 644 N N . GLN A 1 84 ? 10.861 -1.884 -18.084 1.00 80.44 84 GLN A N 1
ATOM 645 C CA . GLN A 1 84 ? 11.404 -1.654 -19.422 1.00 80.44 84 GLN A CA 1
ATOM 646 C C . GLN A 1 84 ? 10.531 -0.653 -20.190 1.00 80.44 84 GLN A C 1
ATOM 648 O O . GLN A 1 84 ? 9.325 -0.620 -19.960 1.00 80.44 84 GLN A O 1
ATOM 653 N N . PRO A 1 85 ? 11.101 0.151 -21.107 1.00 74.56 85 PRO A N 1
ATOM 654 C CA . PRO A 1 85 ? 10.339 1.153 -21.860 1.00 74.56 85 PRO A CA 1
ATOM 655 C C . PRO A 1 85 ? 9.236 0.576 -22.761 1.00 74.56 85 PRO A C 1
ATOM 657 O O . PRO A 1 85 ? 8.284 1.275 -23.090 1.00 74.56 85 PRO A O 1
ATOM 660 N N . ASP A 1 86 ? 9.377 -0.681 -23.179 1.00 81.50 86 ASP A N 1
ATOM 661 C CA . ASP A 1 86 ? 8.502 -1.401 -24.110 1.00 81.50 86 ASP A CA 1
ATOM 662 C C . ASP A 1 86 ? 7.578 -2.419 -23.419 1.00 81.50 86 ASP A C 1
ATOM 664 O O . ASP A 1 86 ? 6.843 -3.148 -24.085 1.00 81.50 86 ASP A O 1
ATOM 668 N N . SER A 1 87 ? 7.579 -2.461 -22.083 1.00 79.31 87 SER A N 1
ATOM 669 C CA . SER A 1 87 ? 6.770 -3.388 -21.294 1.00 79.31 87 SER A CA 1
ATOM 670 C C . SER A 1 87 ? 6.100 -2.686 -20.119 1.00 79.31 87 SER A C 1
ATOM 672 O O . SER A 1 87 ? 6.684 -1.845 -19.442 1.00 79.31 87 SER A O 1
ATOM 674 N N . HIS A 1 88 ? 4.868 -3.087 -19.814 1.00 81.06 88 HIS A N 1
ATOM 675 C CA . HIS A 1 88 ? 4.158 -2.614 -18.625 1.00 81.06 88 HIS A CA 1
ATOM 676 C C . HIS A 1 88 ? 4.546 -3.370 -17.349 1.00 81.06 88 HIS A C 1
ATOM 678 O O . HIS A 1 88 ? 4.024 -3.049 -16.280 1.00 81.06 88 HIS A O 1
ATOM 684 N N . GLN A 1 89 ? 5.458 -4.343 -17.433 1.00 83.00 89 GLN A N 1
ATOM 685 C CA . GLN A 1 89 ? 5.861 -5.139 -16.281 1.00 83.00 89 GLN A CA 1
ATOM 686 C C . GLN A 1 89 ? 6.429 -4.263 -15.157 1.00 83.00 89 GLN A C 1
ATOM 688 O O . GLN A 1 89 ? 7.326 -3.457 -15.390 1.00 83.00 89 GLN A O 1
ATOM 693 N N . GLY A 1 90 ? 5.934 -4.427 -13.932 1.00 82.75 90 GLY A N 1
ATOM 694 C CA . GLY A 1 90 ? 6.343 -3.644 -12.761 1.00 82.75 90 GLY A CA 1
ATOM 695 C C . GLY A 1 90 ? 5.674 -2.271 -12.650 1.00 82.75 90 GLY A C 1
ATOM 696 O O . GLY A 1 90 ? 5.945 -1.542 -11.697 1.00 82.75 90 GLY A O 1
ATOM 697 N N . SER A 1 91 ? 4.813 -1.898 -13.604 1.00 88.00 91 SER A N 1
ATOM 698 C CA . SER A 1 91 ? 4.102 -0.618 -13.571 1.00 88.00 91 SER A CA 1
ATOM 699 C C . SER A 1 91 ? 2.872 -0.665 -12.664 1.00 88.00 91 SER A C 1
ATOM 701 O O . SER A 1 91 ? 2.257 -1.712 -12.444 1.00 88.00 91 SER A O 1
ATOM 703 N N . THR A 1 92 ? 2.444 0.511 -12.198 1.00 88.19 92 THR A N 1
ATOM 704 C CA . THR A 1 92 ? 1.185 0.639 -11.446 1.00 88.19 92 THR A CA 1
ATOM 705 C C . THR A 1 92 ? -0.018 0.193 -12.299 1.00 88.19 92 THR A C 1
ATOM 707 O O . THR A 1 92 ? -0.961 -0.401 -11.776 1.00 88.19 92 THR A O 1
ATOM 710 N N . ALA A 1 93 ? 0.020 0.432 -13.617 1.00 86.56 93 ALA A N 1
ATOM 711 C CA . ALA A 1 93 ? -1.016 -0.000 -14.553 1.00 86.56 93 ALA A CA 1
ATOM 712 C C . ALA A 1 93 ? -1.150 -1.532 -14.617 1.00 86.56 93 ALA A C 1
ATOM 714 O O . ALA A 1 93 ? -2.261 -2.049 -14.504 1.00 86.56 93 ALA A O 1
ATOM 715 N N . GLU A 1 94 ? -0.042 -2.267 -14.738 1.00 88.44 94 GLU A N 1
ATOM 716 C CA . GLU A 1 94 ? -0.068 -3.737 -14.736 1.00 88.44 94 GLU A CA 1
ATOM 717 C C . GLU A 1 94 ? -0.602 -4.286 -13.409 1.00 88.44 94 GLU A C 1
ATOM 719 O O . GLU A 1 94 ? -1.460 -5.173 -13.408 1.00 88.44 94 GLU A O 1
ATOM 724 N N . LEU A 1 95 ? -0.156 -3.727 -12.279 1.00 86.81 95 LEU A N 1
ATOM 725 C CA . LEU A 1 95 ? -0.661 -4.122 -10.965 1.00 86.81 95 LEU A CA 1
ATOM 726 C C . LEU A 1 95 ? -2.180 -3.910 -10.860 1.00 86.81 95 LEU A C 1
ATOM 728 O O . LEU A 1 95 ? -2.875 -4.765 -10.321 1.00 86.81 95 LEU A O 1
ATOM 732 N N . SER A 1 96 ? -2.710 -2.814 -11.412 1.00 85.31 96 SER A N 1
ATOM 733 C CA . SER A 1 96 ? -4.157 -2.553 -11.426 1.00 85.31 96 SER A CA 1
ATOM 734 C C . SER A 1 96 ? -4.950 -3.516 -12.319 1.00 85.31 96 SER A C 1
ATOM 736 O O . SER A 1 96 ? -6.122 -3.775 -12.056 1.00 85.31 96 SER A O 1
ATOM 738 N N . ALA A 1 97 ? -4.312 -4.067 -13.357 1.00 84.75 97 ALA A N 1
ATOM 739 C CA . ALA A 1 97 ? -4.908 -5.057 -14.248 1.00 84.75 97 ALA A CA 1
ATOM 740 C C . ALA A 1 97 ? -4.836 -6.483 -13.678 1.00 84.75 97 ALA A C 1
ATOM 742 O O . ALA A 1 97 ? -5.560 -7.372 -14.137 1.00 84.75 97 ALA A O 1
ATOM 743 N N . CYS A 1 98 ? -3.988 -6.722 -12.670 1.00 79.56 98 CYS A N 1
ATOM 744 C CA . CYS A 1 98 ? -4.010 -7.977 -11.936 1.00 79.56 98 CYS A CA 1
ATOM 745 C C . CYS A 1 98 ? -5.380 -8.119 -11.273 1.00 79.56 98 CYS A C 1
ATOM 747 O O . CYS A 1 98 ? -5.805 -7.273 -10.488 1.00 79.56 98 CYS A O 1
ATOM 749 N N . ARG A 1 99 ? -6.087 -9.206 -11.595 1.00 69.25 99 ARG A N 1
ATOM 750 C CA . ARG A 1 99 ? -7.395 -9.516 -11.015 1.00 69.25 99 ARG A CA 1
ATOM 751 C C . ARG A 1 99 ? -7.218 -9.990 -9.574 1.00 69.25 99 ARG A C 1
ATOM 753 O O . ARG A 1 99 ? -7.354 -11.171 -9.267 1.00 69.25 99 ARG A O 1
ATOM 760 N N . LEU A 1 100 ? -6.899 -9.046 -8.698 1.00 70.56 100 LEU A N 1
ATOM 761 C CA . LEU A 1 100 ? -6.867 -9.233 -7.260 1.00 70.56 100 LEU A CA 1
ATOM 762 C C . LEU A 1 100 ? -8.316 -9.426 -6.819 1.00 70.56 100 LEU A C 1
ATOM 764 O O . LEU A 1 100 ? -9.097 -8.481 -6.766 1.00 70.56 100 LEU A O 1
ATOM 768 N N . SER A 1 101 ? -8.715 -10.684 -6.649 1.00 58.12 101 SER A N 1
ATOM 769 C CA . SER A 1 101 ? -10.102 -11.023 -6.328 1.00 58.12 101 SER A CA 1
ATOM 770 C C . SER A 1 101 ? -10.485 -10.421 -4.974 1.00 58.12 101 SER A C 1
ATOM 772 O O . SER A 1 101 ? -9.659 -10.367 -4.079 1.00 58.12 101 SER A O 1
ATOM 774 N N . PHE A 1 102 ? -11.716 -9.969 -4.790 1.00 58.62 102 PHE A N 1
ATOM 775 C CA . PHE A 1 102 ? -12.237 -9.616 -3.467 1.00 58.62 102 PHE A CA 1
ATOM 776 C C . PHE A 1 102 ? -13.224 -10.724 -3.093 1.00 58.62 102 PHE A C 1
ATOM 778 O O . PHE A 1 102 ? -13.984 -11.156 -3.963 1.00 58.62 102 PHE A O 1
ATOM 785 N N . LYS A 1 103 ? -13.129 -11.268 -1.875 1.00 47.66 103 LYS A N 1
ATOM 786 C CA . LYS A 1 103 ? -14.130 -12.222 -1.379 1.00 47.66 103 LYS A CA 1
ATOM 787 C C . LYS A 1 103 ? -15.411 -11.497 -1.005 1.00 47.66 103 LYS A C 1
ATOM 789 O O . LYS A 1 103 ? -15.290 -10.378 -0.464 1.00 47.66 103 LYS A O 1
#

Radius of gyration: 13.24 Å; chains: 1; bounding box: 27×31×36 Å

Foldseek 3Di:
DCLLVVLLVVLLVCVVVVFQEAEEEQDDDDVSQVSSCVRRVDGYYYQFQVVDDLVRSLVVLQVPCLRGPYYDYRFDDDQQDAPDPPDSHSGVVVVVVNCSDDD

InterPro domains:
  IPR004484 Cobyrinate/Hydrogenobyrinate a,c-diamide synthase CbiA/CobB [PTHR43873] (1-96)
  IPR027417 P-loop containing nucleoside triphosphate hydrolase [SSF52540] (2-87)

Secondary structure (DSSP, 8-state):
--HHHHHHHHHHHHHHTT--EEEEEESS-SHHHHHHHHHHSS--EEE-TTTS-HHHHHHHHHHHHTT-SEEEEE--SSTT--SBTTB-TTSHHHHHHS-----